Protein AF-A0A7V5UR27-F1 (afdb_monomer)

Mean predicted aligned error: 5.14 Å

Nearest PDB structures (foldseek):
  1yoc-assembly1_B  TM=8.225E-01  e=1.021E-05  Pseudomonas aeruginosa PAO1
  1wlu-assembly1_A  TM=8.862E-01  e=1.536E-01  Thermus thermophilus HB8
  2dsl-assembly1_A  TM=9.024E-01  e=1.870E-01  Thermus thermophilus HB8
  4ybv-assembly1_D  TM=9.157E-01  e=1.996E-01  Staphylococcus aureus subsp. aureus Mu50
  2fs2-assembly1_B  TM=7.542E-01  e=2.956E-01  Escherichia coli

Sequence (87 aa):
MGEKTPDLLATWRMCQRVPAGKWLFSRLLGRRVPYSGSISPLIVALRPGYARVELRDRRAVRNHLDSIHAIALANLGEIASGLALLC

Foldseek 3Di:
DDPCPPQLVVQLVVLVVDVVSQLVSLCVVCVVVVVLVQQSKGFPDADALFTDIDGDDDPSQADPVRHGDPVSVVSSVVVGRCRNHRD

Secondary structure (DSSP, 8-state):
-------HHHHHHHHTTSTTHHHHHHHHHHHHSHHHHHT--EEEEEETTEEEEE----GGGB-TTSSB-HHHHHHHHHHHHHHHHH-

Structure (mmCIF, N/CA/C/O backbone):
data_AF-A0A7V5UR27-F1
#
_entry.id   AF-A0A7V5UR27-F1
#
loop_
_atom_site.group_PDB
_atom_site.id
_atom_site.type_symbol
_atom_site.label_atom_id
_atom_site.label_alt_id
_atom_site.label_comp_id
_atom_site.label_asym_id
_atom_site.label_entity_id
_atom_site.label_seq_id
_atom_site.pdbx_PDB_ins_code
_atom_site.Cartn_x
_atom_site.Cartn_y
_atom_site.Cartn_z
_atom_site.occupancy
_atom_site.B_iso_or_equiv
_atom_site.auth_seq_id
_atom_site.auth_comp_id
_atom_site.auth_asym_id
_atom_site.auth_atom_id
_atom_site.pdbx_PDB_model_num
ATOM 1 N N . MET A 1 1 ? 4.479 -0.672 29.995 1.00 31.81 1 MET A N 1
ATOM 2 C CA . MET A 1 1 ? 5.363 0.106 29.102 1.00 31.81 1 MET A CA 1
ATOM 3 C C . MET A 1 1 ? 4.768 0.053 27.693 1.00 31.81 1 MET A C 1
ATOM 5 O O . MET A 1 1 ? 5.254 -0.688 26.857 1.00 31.81 1 MET A O 1
ATOM 9 N N . GLY A 1 2 ? 3.619 0.703 27.471 1.00 39.16 2 GLY A N 1
ATOM 10 C CA . GLY A 1 2 ? 2.912 0.638 26.186 1.00 39.16 2 GLY A CA 1
ATOM 11 C C . GLY A 1 2 ? 3.450 1.715 25.259 1.00 39.16 2 GLY A C 1
ATOM 12 O O . GLY A 1 2 ? 3.274 2.899 25.547 1.00 39.16 2 GLY A O 1
ATOM 13 N N . GLU A 1 3 ? 4.150 1.319 24.200 1.00 40.62 3 GLU A N 1
ATOM 14 C CA . GLU A 1 3 ? 4.569 2.244 23.153 1.00 40.62 3 GLU A CA 1
ATOM 15 C C . GLU A 1 3 ? 3.332 2.964 22.613 1.00 40.62 3 GLU A C 1
ATOM 17 O O . GLU A 1 3 ? 2.363 2.345 22.174 1.00 40.62 3 GLU A O 1
ATOM 22 N N . LYS A 1 4 ? 3.340 4.297 22.696 1.00 42.09 4 LYS A N 1
ATOM 23 C CA . LYS A 1 4 ? 2.321 5.157 22.097 1.00 42.09 4 LYS A CA 1
ATOM 24 C C . LYS A 1 4 ? 2.505 5.140 20.579 1.00 42.09 4 LYS A C 1
ATOM 26 O O . LYS A 1 4 ? 2.920 6.143 20.003 1.00 42.09 4 LYS A O 1
ATOM 31 N N . THR A 1 5 ? 2.232 4.020 19.921 1.00 52.28 5 THR A N 1
ATOM 32 C CA . THR A 1 5 ? 2.073 4.032 18.469 1.00 52.28 5 THR A CA 1
ATOM 33 C C . THR A 1 5 ? 0.801 4.829 18.200 1.00 52.28 5 THR A C 1
ATOM 35 O O . THR A 1 5 ? -0.259 4.445 18.698 1.00 52.28 5 THR A O 1
ATOM 38 N N . PRO A 1 6 ? 0.870 5.985 17.517 1.00 59.19 6 PRO A N 1
ATOM 39 C CA . PRO A 1 6 ? -0.329 6.747 17.211 1.00 59.19 6 PRO A CA 1
ATOM 40 C C . PRO A 1 6 ? -1.297 5.840 16.452 1.00 59.19 6 PRO A C 1
ATOM 42 O O . PRO A 1 6 ? -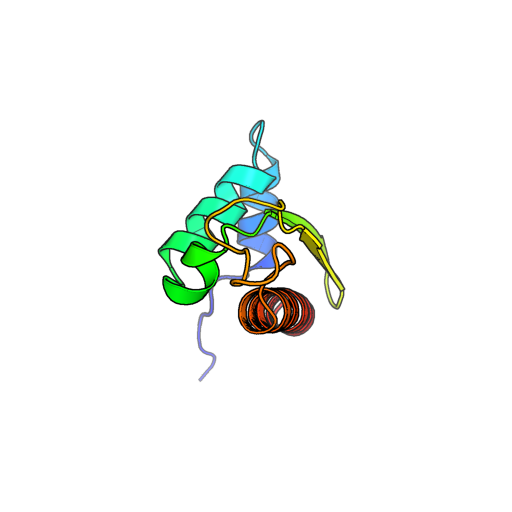0.907 5.234 15.455 1.00 59.19 6 PRO A O 1
ATOM 45 N N . ASP A 1 7 ? -2.529 5.737 16.952 1.00 82.00 7 ASP A N 1
ATOM 46 C CA . ASP A 1 7 ? -3.559 4.856 16.409 1.00 82.00 7 ASP A CA 1
ATOM 47 C C . ASP A 1 7 ? -3.714 5.108 14.893 1.00 82.00 7 ASP A C 1
ATOM 49 O O . ASP A 1 7 ? -4.129 6.187 14.439 1.00 82.00 7 ASP A O 1
ATOM 53 N N . LEU A 1 8 ? -3.300 4.117 14.096 1.00 85.44 8 LEU A N 1
ATOM 54 C CA . LEU A 1 8 ? -3.358 4.155 12.636 1.00 85.44 8 LEU A CA 1
ATOM 55 C C . LEU A 1 8 ? -4.803 4.334 12.169 1.00 85.44 8 LEU A C 1
ATOM 57 O O . LEU A 1 8 ? -5.058 5.086 11.222 1.00 85.44 8 LEU A O 1
ATOM 61 N N . LEU A 1 9 ? -5.751 3.723 12.882 1.00 86.38 9 LEU A N 1
ATOM 62 C CA . LEU A 1 9 ? -7.174 3.819 12.610 1.00 86.38 9 LEU A CA 1
ATOM 63 C C . LEU A 1 9 ? -7.700 5.225 12.921 1.00 86.38 9 LEU A C 1
ATOM 65 O O . LEU A 1 9 ? -8.472 5.775 12.131 1.00 86.38 9 LEU A O 1
ATOM 69 N N . ALA A 1 10 ? -7.255 5.853 14.014 1.00 88.75 10 ALA A N 1
ATOM 70 C CA . ALA A 1 10 ? -7.586 7.247 14.321 1.00 88.75 10 ALA A CA 1
ATOM 71 C C . ALA A 1 10 ? -7.043 8.212 13.257 1.00 88.75 10 ALA A C 1
ATOM 73 O O . ALA A 1 10 ? -7.773 9.084 12.779 1.00 88.75 10 ALA A O 1
ATOM 74 N N . THR A 1 11 ? -5.791 8.022 12.828 1.00 88.12 11 THR A N 1
ATOM 75 C CA . THR A 1 11 ? -5.165 8.843 11.779 1.00 88.12 11 THR A CA 1
ATOM 76 C C . THR A 1 11 ? -5.911 8.692 10.453 1.00 88.12 11 THR A C 1
ATOM 78 O O . THR A 1 11 ? -6.230 9.681 9.793 1.00 88.12 11 THR A O 1
ATOM 81 N N . TRP A 1 12 ? -6.263 7.460 10.088 1.00 89.69 12 TRP A N 1
ATOM 82 C CA . TRP A 1 12 ? -7.064 7.156 8.907 1.00 89.69 12 TRP A CA 1
ATOM 83 C C . TRP A 1 12 ? -8.453 7.802 8.958 1.00 89.69 12 TRP A C 1
ATOM 85 O O . TRP A 1 12 ? -8.863 8.456 7.997 1.00 89.69 12 TRP A O 1
ATOM 95 N N . ARG A 1 13 ? -9.164 7.686 10.088 1.00 89.38 13 ARG A N 1
ATOM 96 C CA . ARG A 1 13 ? -10.474 8.326 10.306 1.00 89.38 13 ARG A CA 1
ATOM 97 C C . ARG A 1 13 ? -10.390 9.845 10.195 1.00 89.38 13 ARG A C 1
ATOM 99 O O . ARG A 1 13 ? -11.264 10.454 9.586 1.00 89.38 13 ARG A O 1
ATOM 106 N N . MET A 1 14 ? -9.335 10.452 10.735 1.00 89.44 14 MET A N 1
ATOM 107 C CA . MET A 1 14 ? -9.092 11.888 10.614 1.00 89.44 14 MET A CA 1
ATOM 108 C C . MET A 1 14 ? -8.865 12.293 9.154 1.00 89.44 14 MET A C 1
ATOM 110 O O . MET A 1 14 ? -9.493 13.239 8.683 1.00 89.44 14 MET A O 1
ATOM 114 N N . CYS A 1 15 ? -8.035 11.551 8.413 1.00 88.06 15 CYS A N 1
ATOM 115 C CA . CYS A 1 15 ? -7.806 11.810 6.994 1.00 88.06 15 CYS A CA 1
ATOM 116 C C . CYS A 1 15 ? -9.089 11.671 6.163 1.00 88.06 15 CYS A C 1
ATOM 118 O O . CYS A 1 15 ? -9.286 12.457 5.246 1.00 88.06 15 CYS A O 1
ATOM 120 N N . GLN A 1 16 ? -10.000 10.746 6.480 1.00 87.81 16 GLN A N 1
ATOM 121 C CA . GLN A 1 16 ? -11.260 10.601 5.734 1.00 87.81 16 GLN A CA 1
ATOM 122 C C . GLN A 1 16 ? -12.209 11.806 5.828 1.00 87.81 16 GLN A C 1
ATOM 124 O O . GLN A 1 16 ? -13.128 11.908 5.020 1.00 87.81 16 GLN A O 1
ATOM 129 N N . ARG A 1 17 ? -11.992 12.735 6.769 1.00 88.50 17 ARG A N 1
ATOM 130 C CA . ARG A 1 17 ? -12.817 13.946 6.917 1.00 88.50 17 ARG A CA 1
ATOM 131 C C . ARG A 1 17 ? -12.542 15.001 5.844 1.00 88.50 17 ARG A C 1
ATOM 133 O O . ARG A 1 17 ? -13.307 15.955 5.747 1.00 88.50 17 ARG A O 1
ATOM 140 N N . VAL A 1 18 ? -11.471 14.852 5.060 1.00 89.38 18 VAL A N 1
ATOM 141 C CA . VAL A 1 18 ? -11.134 15.762 3.958 1.00 89.38 18 VAL A CA 1
ATOM 142 C C . VAL A 1 18 ? -11.379 15.105 2.595 1.00 89.38 18 VAL A C 1
ATOM 144 O O . VAL A 1 18 ? -11.164 13.894 2.443 1.00 89.38 18 VAL A O 1
ATOM 147 N N . PRO A 1 19 ? -11.785 15.878 1.569 1.00 80.81 19 PRO A N 1
ATOM 148 C CA . PRO A 1 19 ? -11.803 15.377 0.200 1.00 80.81 19 PRO A CA 1
ATOM 149 C C . PRO A 1 19 ? -10.392 14.893 -0.177 1.00 80.81 19 PRO A C 1
ATOM 151 O O . PRO A 1 19 ? -9.398 15.545 0.132 1.00 80.81 19 PRO A O 1
ATOM 154 N N . ALA A 1 20 ? -10.300 13.712 -0.795 1.00 87.44 20 ALA A N 1
ATOM 155 C CA . ALA A 1 20 ? -9.043 12.998 -1.076 1.00 87.44 20 ALA A CA 1
ATOM 156 C C . ALA A 1 20 ? -8.250 12.493 0.155 1.00 87.44 20 ALA A C 1
ATOM 158 O O . ALA A 1 20 ? -7.066 12.165 0.047 1.00 87.44 20 ALA A O 1
ATOM 159 N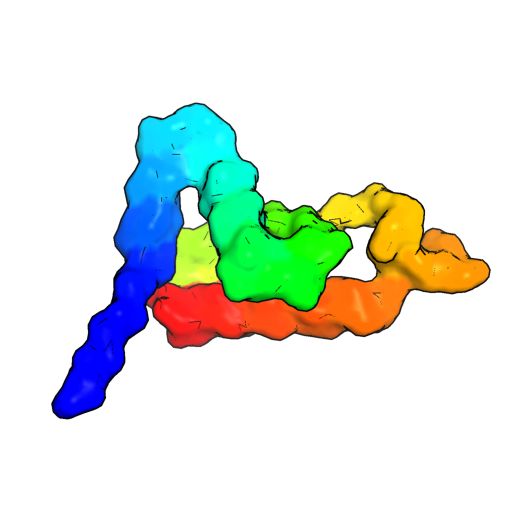 N . GLY A 1 21 ? -8.906 12.312 1.304 1.00 87.25 21 GLY A N 1
ATOM 160 C CA . GLY A 1 21 ? -8.309 11.770 2.529 1.00 87.25 21 GLY A CA 1
ATOM 161 C C . GLY A 1 21 ? -7.487 10.488 2.372 1.00 87.25 21 GLY A C 1
ATOM 162 O O . GLY A 1 21 ? -6.411 10.354 2.952 1.00 87.25 21 GLY A O 1
ATOM 163 N N . LYS A 1 22 ? -7.956 9.565 1.526 1.00 89.44 22 LYS A N 1
ATOM 164 C CA . LYS A 1 22 ? -7.261 8.306 1.208 1.00 89.44 22 LYS A CA 1
ATOM 165 C C . LYS A 1 22 ? -5.895 8.546 0.563 1.00 89.44 22 LYS A C 1
ATOM 167 O O . LYS A 1 22 ? -4.901 7.923 0.937 1.00 89.44 22 LYS A O 1
ATOM 172 N N . TRP A 1 23 ? -5.838 9.485 -0.382 1.00 89.50 23 TRP A N 1
ATOM 173 C CA . TRP A 1 23 ? -4.602 9.876 -1.053 1.00 89.50 23 TRP A CA 1
ATOM 174 C C . TRP A 1 23 ? -3.646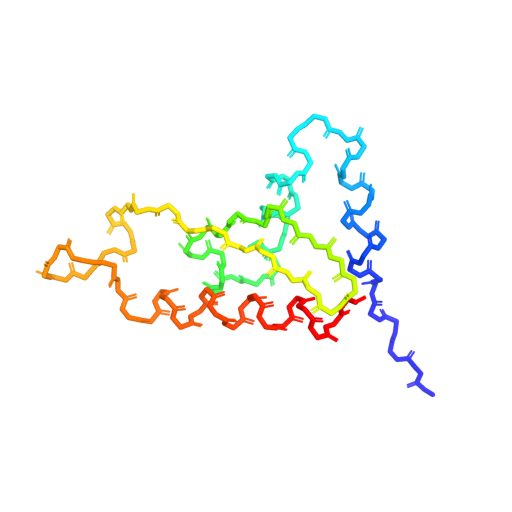 10.568 -0.080 1.00 89.50 23 TRP A C 1
ATOM 176 O O . TRP A 1 23 ? -2.461 10.240 -0.049 1.00 89.50 23 TRP A O 1
ATOM 186 N N . LEU A 1 24 ? -4.167 11.463 0.768 1.00 88.81 24 LEU A N 1
ATOM 187 C CA . LEU A 1 24 ? -3.367 12.152 1.780 1.00 88.81 24 LEU A CA 1
ATOM 188 C C . LEU A 1 24 ? -2.736 11.160 2.765 1.00 88.81 24 LEU A C 1
ATOM 190 O O . LEU A 1 24 ? -1.528 11.214 2.993 1.00 88.81 24 LEU A O 1
ATOM 194 N N . PHE A 1 25 ? -3.527 10.222 3.291 1.00 89.94 25 PHE A N 1
ATOM 195 C CA . PHE A 1 25 ? -3.030 9.172 4.179 1.00 89.94 25 PHE A CA 1
ATOM 196 C C . PHE A 1 25 ? -1.936 8.340 3.502 1.00 89.94 25 PHE A C 1
ATOM 198 O O . PHE A 1 25 ? -0.858 8.147 4.060 1.00 89.94 25 PHE A O 1
ATOM 205 N N . SER A 1 26 ? -2.176 7.926 2.258 1.00 89.50 26 SER A N 1
ATOM 206 C CA . SER A 1 26 ? -1.215 7.151 1.470 1.00 89.50 26 SER A CA 1
ATOM 207 C C . SER A 1 26 ? 0.098 7.903 1.235 1.00 89.50 26 SER A C 1
ATOM 209 O O . SER A 1 26 ? 1.185 7.334 1.347 1.00 89.50 26 SER A O 1
ATOM 211 N N . ARG A 1 27 ? 0.023 9.215 0.985 1.00 87.81 27 ARG A N 1
ATOM 212 C CA . ARG A 1 27 ? 1.194 10.084 0.821 1.00 87.81 27 ARG A CA 1
ATOM 213 C C . ARG A 1 27 ? 1.969 10.259 2.128 1.00 87.81 27 ARG A C 1
ATOM 215 O O . ARG A 1 27 ? 3.197 10.296 2.088 1.00 87.81 27 ARG A O 1
ATOM 222 N N . LEU A 1 28 ? 1.274 10.385 3.260 1.00 88.19 28 LEU A N 1
ATOM 223 C CA . LEU A 1 28 ? 1.887 10.485 4.588 1.00 88.19 28 LEU A CA 1
ATOM 224 C C . LEU A 1 28 ? 2.601 9.185 4.965 1.00 88.19 28 LEU A C 1
ATOM 226 O O . LEU A 1 28 ? 3.756 9.233 5.387 1.00 88.19 28 LEU A O 1
ATOM 230 N N . LEU A 1 29 ? 1.954 8.037 4.748 1.00 86.88 29 LEU A N 1
ATOM 231 C CA . LEU A 1 29 ? 2.554 6.729 4.999 1.00 86.88 29 LEU A CA 1
ATOM 232 C C . LEU A 1 29 ? 3.804 6.527 4.135 1.00 86.88 29 LEU A C 1
ATOM 234 O O . LEU A 1 29 ? 4.869 6.225 4.664 1.00 86.88 29 LEU A O 1
ATOM 238 N N . GLY A 1 30 ? 3.713 6.803 2.830 1.00 86.19 30 GLY A N 1
ATOM 239 C CA . GLY A 1 30 ? 4.856 6.694 1.920 1.00 86.19 30 GLY A CA 1
ATOM 240 C C . GLY A 1 30 ? 6.000 7.671 2.218 1.00 86.19 30 GLY A C 1
ATOM 241 O O . GLY A 1 30 ? 7.136 7.412 1.838 1.00 86.19 30 GLY A O 1
ATOM 242 N N . ARG A 1 31 ? 5.736 8.791 2.905 1.00 85.50 31 ARG A N 1
ATOM 243 C CA . ARG A 1 31 ? 6.788 9.696 3.400 1.00 85.50 31 ARG A CA 1
ATOM 244 C C . ARG A 1 31 ? 7.457 9.182 4.672 1.00 85.50 31 ARG A C 1
ATOM 246 O O . ARG A 1 31 ? 8.652 9.396 4.831 1.00 85.50 31 ARG A O 1
ATOM 253 N N . ARG A 1 32 ? 6.709 8.528 5.567 1.00 85.00 32 ARG A N 1
ATOM 254 C CA . ARG A 1 32 ? 7.270 7.918 6.785 1.00 85.00 32 ARG A CA 1
ATOM 255 C C . ARG A 1 32 ? 8.025 6.625 6.513 1.00 85.00 32 ARG A C 1
ATOM 257 O O . ARG A 1 32 ? 8.964 6.331 7.240 1.00 85.00 32 ARG A O 1
ATOM 264 N N . VAL A 1 33 ? 7.619 5.872 5.493 1.00 86.06 33 VAL A N 1
ATOM 265 C CA . VAL A 1 33 ? 8.235 4.600 5.103 1.00 86.06 33 VAL A CA 1
ATOM 266 C C . VAL A 1 33 ? 8.774 4.747 3.675 1.00 86.06 33 VAL A C 1
ATOM 268 O O . VAL A 1 33 ? 8.059 4.437 2.720 1.00 86.06 33 VAL A O 1
ATOM 271 N N . PRO A 1 34 ? 10.011 5.259 3.494 1.00 81.81 34 PRO A N 1
ATOM 272 C CA . PRO A 1 34 ? 10.529 5.658 2.182 1.00 81.81 34 PRO A CA 1
ATOM 273 C C . PRO A 1 34 ? 10.513 4.533 1.143 1.00 81.81 34 PRO A C 1
ATOM 275 O O . PRO A 1 34 ? 10.179 4.768 -0.019 1.00 81.81 34 PRO A O 1
ATOM 278 N N . TYR A 1 35 ? 10.813 3.299 1.564 1.00 81.88 35 TYR A N 1
ATOM 279 C CA . TYR A 1 35 ? 10.815 2.140 0.674 1.00 81.88 35 TYR A CA 1
ATOM 280 C C . TYR A 1 35 ? 9.409 1.809 0.158 1.00 81.88 35 TYR A C 1
ATOM 282 O O . TYR A 1 35 ? 9.195 1.717 -1.050 1.00 81.88 35 TYR A O 1
ATOM 290 N N . SER A 1 36 ? 8.414 1.738 1.040 1.00 84.00 36 SER A N 1
ATOM 291 C CA . SER A 1 36 ? 6.998 1.607 0.670 1.00 84.00 36 SER A CA 1
ATOM 292 C C . SER A 1 36 ? 6.482 2.815 -0.120 1.00 84.00 36 SER A C 1
ATOM 294 O O . SER A 1 36 ? 5.624 2.677 -0.986 1.00 84.00 36 SER A O 1
ATOM 296 N N . GLY A 1 37 ? 7.039 4.008 0.094 1.00 84.88 37 GLY A N 1
ATOM 297 C CA . GLY A 1 37 ? 6.733 5.199 -0.699 1.00 84.88 37 GLY A CA 1
ATOM 298 C C . GLY A 1 37 ? 7.128 5.093 -2.175 1.00 84.88 37 GLY A C 1
ATOM 299 O O . GLY A 1 37 ? 6.450 5.686 -3.025 1.00 84.88 37 GLY A O 1
ATOM 300 N N . SER A 1 38 ? 8.166 4.311 -2.498 1.00 86.94 38 SER A N 1
ATOM 301 C CA . SER A 1 38 ? 8.681 4.148 -3.868 1.00 86.94 38 SER A CA 1
ATOM 302 C C . SER A 1 38 ? 7.641 3.563 -4.832 1.00 86.94 38 SER A C 1
ATOM 304 O O . SER A 1 38 ? 7.519 4.009 -5.976 1.00 86.94 38 SER A O 1
ATOM 306 N N . ILE A 1 39 ? 6.799 2.645 -4.349 1.00 91.12 39 ILE A N 1
ATOM 307 C CA . ILE A 1 39 ? 5.725 2.049 -5.151 1.00 91.12 39 ILE A CA 1
ATOM 308 C C . ILE A 1 39 ? 4.464 2.932 -5.187 1.00 91.12 39 ILE A C 1
ATOM 310 O O . ILE A 1 39 ? 3.585 2.706 -6.008 1.00 91.12 39 ILE A O 1
ATOM 314 N N . SER A 1 40 ? 4.413 3.996 -4.372 1.00 90.38 40 SER A N 1
ATOM 315 C CA . SER A 1 40 ? 3.263 4.904 -4.191 1.00 90.38 40 SER A CA 1
ATOM 316 C C . SER A 1 40 ? 1.926 4.158 -4.068 1.00 90.38 40 SER A C 1
ATOM 318 O O . SER A 1 40 ? 1.051 4.317 -4.925 1.00 90.38 40 SER A O 1
ATOM 320 N N . PRO A 1 41 ? 1.774 3.345 -3.011 1.00 92.38 41 PRO A N 1
ATOM 321 C CA . PRO A 1 41 ? 0.564 2.578 -2.759 1.00 92.38 41 PRO A CA 1
ATOM 322 C C . PRO A 1 41 ? -0.607 3.525 -2.487 1.00 92.38 41 PRO A C 1
ATOM 324 O O . PRO A 1 41 ? -0.417 4.612 -1.940 1.00 92.38 41 PRO A O 1
ATOM 327 N N . LEU A 1 42 ? -1.822 3.102 -2.821 1.00 94.69 42 LEU A N 1
ATOM 328 C CA . LEU A 1 42 ? -3.055 3.787 -2.456 1.00 94.69 42 LEU A CA 1
ATOM 329 C C . LEU A 1 42 ? -3.843 2.922 -1.472 1.00 94.69 42 LEU A C 1
ATOM 331 O O . LEU A 1 42 ? -4.377 1.880 -1.837 1.00 94.69 42 LEU A O 1
ATOM 335 N N . ILE A 1 43 ? -3.956 3.366 -0.223 1.00 94.44 43 ILE A N 1
ATOM 336 C CA . ILE A 1 43 ? -4.798 2.713 0.777 1.00 94.44 43 ILE A CA 1
ATOM 337 C C . ILE A 1 43 ? -6.244 3.118 0.494 1.00 94.44 43 ILE A C 1
ATOM 339 O O . ILE A 1 43 ? -6.621 4.281 0.644 1.00 94.44 43 ILE A O 1
ATOM 343 N N . VAL A 1 44 ? -7.061 2.159 0.060 1.00 94.38 44 VAL A N 1
ATOM 344 C CA . VAL A 1 44 ? -8.460 2.391 -0.340 1.00 94.38 44 VAL A CA 1
ATOM 345 C C . VAL A 1 44 ? -9.452 2.057 0.767 1.00 94.38 44 VAL A C 1
ATOM 347 O O . VAL A 1 44 ? -10.520 2.682 0.828 1.00 94.38 44 VAL A O 1
ATOM 350 N N . ALA A 1 45 ? -9.102 1.113 1.641 1.00 92.56 45 ALA A N 1
ATOM 351 C CA . ALA A 1 45 ? -9.880 0.747 2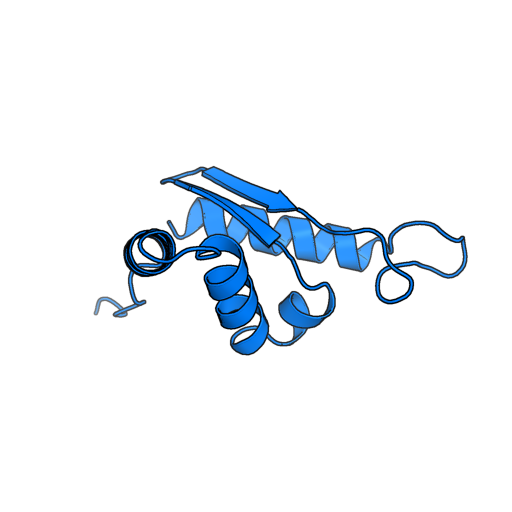.816 1.00 92.56 45 ALA A CA 1
ATOM 352 C C . ALA A 1 45 ? -8.964 0.298 3.957 1.00 92.56 45 ALA A C 1
ATOM 354 O O . ALA A 1 45 ? -7.979 -0.401 3.730 1.00 92.56 45 ALA A O 1
ATOM 355 N N . LEU A 1 46 ? -9.336 0.679 5.176 1.00 92.94 46 LEU A N 1
ATOM 356 C CA . LEU A 1 46 ? -8.671 0.273 6.407 1.00 92.94 46 LEU A CA 1
ATOM 357 C C . LEU A 1 46 ? -9.723 0.134 7.507 1.00 92.94 46 LEU A C 1
ATOM 359 O O . LEU A 1 46 ? -10.525 1.054 7.717 1.00 92.94 46 LEU A O 1
ATOM 363 N N . ARG A 1 47 ? -9.759 -1.037 8.137 1.00 90.00 47 ARG A N 1
ATOM 364 C CA . ARG A 1 47 ? -10.642 -1.437 9.240 1.00 90.00 47 ARG A CA 1
ATOM 365 C C . ARG A 1 47 ? -9.869 -2.434 10.121 1.00 90.00 47 ARG A C 1
ATOM 367 O O . ARG A 1 47 ? -8.923 -3.031 9.613 1.00 90.00 47 ARG A O 1
ATOM 374 N N . PRO A 1 48 ? -10.271 -2.654 11.381 1.00 90.19 48 PRO A N 1
ATOM 375 C CA . PRO A 1 48 ? -9.621 -3.658 12.218 1.00 90.19 48 PRO A CA 1
ATOM 376 C C . PRO A 1 48 ? -9.581 -5.027 11.529 1.00 90.19 48 PRO A C 1
ATOM 378 O O . PRO A 1 48 ? -10.617 -5.500 11.051 1.00 90.19 48 PRO A O 1
ATOM 381 N N . GLY A 1 49 ? -8.390 -5.617 11.408 1.00 91.62 49 GLY A N 1
ATOM 382 C CA . GLY A 1 49 ? -8.180 -6.901 10.726 1.00 91.62 49 GLY A CA 1
ATOM 383 C C . GLY A 1 49 ? -8.312 -6.885 9.194 1.00 91.62 49 GLY A C 1
ATOM 384 O O . GLY A 1 49 ? -8.256 -7.944 8.571 1.00 91.62 49 GLY A O 1
ATOM 385 N N . TYR A 1 50 ? -8.506 -5.723 8.555 1.00 93.50 50 TYR A N 1
ATOM 386 C CA . TYR A 1 50 ? -8.671 -5.627 7.101 1.00 93.50 50 TYR A CA 1
ATOM 387 C C . TYR A 1 50 ? -8.058 -4.356 6.507 1.00 93.50 50 TYR A C 1
ATOM 389 O O . TYR A 1 50 ? -8.461 -3.231 6.812 1.00 93.50 50 TYR A O 1
ATOM 397 N N . ALA A 1 51 ? -7.179 -4.540 5.525 1.00 95.44 51 ALA A N 1
ATOM 398 C CA . ALA A 1 51 ? -6.665 -3.464 4.694 1.00 95.44 51 ALA A CA 1
ATOM 399 C C . ALA A 1 51 ? -6.801 -3.816 3.210 1.00 95.44 51 ALA A C 1
ATOM 401 O O . ALA A 1 51 ? -6.545 -4.943 2.790 1.00 95.44 51 ALA A O 1
ATOM 402 N N . ARG A 1 52 ? -7.170 -2.821 2.402 1.00 95.81 52 ARG A N 1
ATOM 403 C CA . ARG A 1 52 ? -7.115 -2.893 0.940 1.00 95.81 52 ARG A CA 1
ATOM 404 C C . ARG A 1 52 ? -6.161 -1.820 0.445 1.00 95.81 52 ARG A C 1
ATOM 406 O O . ARG A 1 52 ? -6.357 -0.632 0.723 1.00 95.81 52 ARG A O 1
ATOM 413 N N . VAL A 1 53 ? -5.162 -2.252 -0.312 1.00 95.69 53 VAL A N 1
ATOM 414 C CA . VAL A 1 53 ? -4.127 -1.394 -0.884 1.00 95.69 53 VAL A CA 1
ATOM 415 C C . VAL A 1 53 ? -4.069 -1.649 -2.382 1.00 95.69 53 VAL A C 1
ATOM 417 O O . VAL A 1 53 ? -4.081 -2.792 -2.826 1.00 95.69 53 VAL A O 1
ATOM 420 N N . GLU A 1 54 ? -4.041 -0.577 -3.158 1.00 95.44 54 GL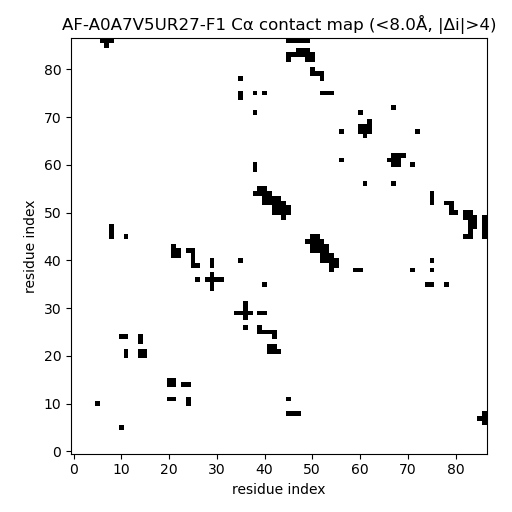U A N 1
ATOM 421 C CA . GLU A 1 54 ? -3.964 -0.613 -4.612 1.00 95.44 54 GLU A CA 1
ATOM 422 C C . GLU A 1 54 ? -2.608 -0.093 -5.081 1.00 95.44 54 GLU A C 1
ATOM 424 O O . GLU A 1 54 ? -2.053 0.856 -4.522 1.00 95.44 54 GLU A O 1
ATOM 429 N N . LEU A 1 55 ? -2.085 -0.713 -6.135 1.00 94.75 55 LEU A N 1
ATOM 430 C CA . LEU A 1 55 ? -0.869 -0.296 -6.816 1.00 94.75 55 LEU A CA 1
ATOM 431 C C . LEU A 1 55 ? -1.218 0.060 -8.255 1.00 94.75 55 LEU A C 1
ATOM 433 O O . LEU A 1 55 ? -1.809 -0.744 -8.973 1.00 94.75 55 LEU A O 1
ATOM 437 N N . ARG A 1 56 ? -0.835 1.261 -8.688 1.00 93.31 56 ARG A N 1
ATOM 438 C CA . ARG A 1 56 ? -0.989 1.658 -10.087 1.00 93.31 56 ARG A CA 1
ATOM 439 C C . ARG A 1 56 ? 0.179 1.118 -10.899 1.00 93.31 56 ARG A C 1
ATOM 441 O O . ARG A 1 56 ? 1.332 1.396 -10.575 1.00 93.31 56 ARG A O 1
ATOM 448 N N . ASP A 1 57 ? -0.132 0.427 -11.987 1.00 93.62 57 ASP A N 1
ATOM 449 C CA . ASP A 1 57 ? 0.871 0.011 -12.957 1.00 93.62 57 ASP A CA 1
ATOM 450 C C . ASP A 1 57 ? 1.484 1.240 -13.657 1.00 93.62 57 ASP A C 1
ATOM 452 O O . ASP A 1 57 ? 0.782 2.074 -14.238 1.00 93.62 57 ASP A O 1
ATOM 456 N N . ARG A 1 58 ? 2.804 1.397 -13.521 1.00 92.94 58 ARG A N 1
ATOM 457 C CA . ARG A 1 58 ? 3.589 2.516 -14.055 1.00 92.94 58 ARG A CA 1
ATOM 458 C C . ARG A 1 58 ? 5.041 2.100 -14.253 1.00 92.94 58 ARG A C 1
ATOM 460 O O . ARG A 1 58 ? 5.547 1.236 -13.545 1.00 92.94 58 ARG A O 1
ATOM 467 N N . ARG A 1 59 ? 5.752 2.815 -15.129 1.00 90.81 59 ARG A N 1
ATOM 468 C CA . ARG A 1 59 ? 7.163 2.555 -15.479 1.00 90.81 59 ARG A CA 1
ATOM 469 C C . ARG A 1 59 ? 8.072 2.324 -14.261 1.00 90.81 59 ARG A C 1
ATOM 471 O O . ARG A 1 59 ? 8.891 1.420 -14.286 1.00 90.81 59 ARG A O 1
ATOM 478 N N . ALA A 1 60 ? 7.887 3.099 -13.190 1.00 90.44 60 ALA A N 1
ATOM 479 C CA . ALA A 1 60 ? 8.704 3.021 -11.975 1.00 90.44 60 ALA A CA 1
ATOM 480 C C . ALA A 1 60 ? 8.565 1.708 -11.177 1.00 90.44 60 ALA A C 1
ATOM 482 O O . ALA A 1 60 ? 9.421 1.426 -10.348 1.00 90.44 60 ALA A O 1
ATOM 483 N N . VAL A 1 61 ? 7.493 0.933 -11.385 1.00 93.50 61 VAL A N 1
ATOM 484 C CA . VAL A 1 61 ? 7.248 -0.342 -10.679 1.00 93.50 61 VAL A CA 1
ATOM 485 C C . VAL A 1 61 ? 7.255 -1.546 -11.619 1.00 93.50 61 VAL A C 1
ATOM 487 O O . VAL A 1 61 ? 6.926 -2.652 -11.192 1.00 93.50 61 VAL A O 1
ATOM 490 N N . ARG A 1 62 ? 7.613 -1.347 -12.893 1.00 94.69 62 ARG A N 1
ATOM 491 C CA . ARG A 1 62 ? 7.741 -2.425 -13.876 1.00 94.69 62 ARG A CA 1
ATOM 492 C C . ARG A 1 62 ? 9.140 -3.033 -13.853 1.00 94.69 62 ARG A C 1
ATOM 494 O O . ARG A 1 62 ? 10.118 -2.370 -13.519 1.00 94.69 62 ARG A O 1
ATOM 501 N N . ASN A 1 63 ? 9.225 -4.309 -14.204 1.00 92.56 63 ASN A N 1
ATOM 502 C CA . ASN A 1 63 ? 10.479 -5.006 -14.452 1.00 92.56 63 ASN A CA 1
ATOM 503 C C . ASN A 1 63 ? 10.903 -4.863 -15.928 1.00 92.56 63 ASN A C 1
ATOM 505 O O . ASN A 1 63 ? 10.234 -4.227 -16.740 1.00 92.56 63 ASN A O 1
ATOM 509 N N . HIS A 1 64 ? 12.026 -5.488 -16.276 1.00 93.19 64 HIS A N 1
ATOM 510 C CA . HIS A 1 64 ? 12.568 -5.512 -17.636 1.00 93.19 64 HIS A CA 1
ATOM 511 C C . HIS A 1 64 ? 11.736 -6.348 -18.632 1.00 93.19 64 HIS A C 1
ATOM 513 O O . HIS A 1 64 ? 12.018 -6.312 -19.823 1.00 93.19 64 HIS A O 1
ATOM 519 N N . LEU A 1 65 ? 10.721 -7.080 -18.159 1.00 94.12 65 LEU A N 1
ATOM 520 C CA . LEU A 1 65 ? 9.799 -7.904 -18.953 1.00 94.12 65 LEU A CA 1
ATOM 521 C C . LEU A 1 65 ? 8.445 -7.210 -19.180 1.00 94.12 65 LEU A C 1
ATOM 523 O O . LEU A 1 65 ? 7.481 -7.852 -19.582 1.00 94.12 65 LEU A O 1
ATOM 527 N N . ASP A 1 66 ? 8.358 -5.913 -18.881 1.00 91.06 66 ASP A N 1
ATOM 528 C CA . ASP A 1 66 ? 7.144 -5.101 -18.993 1.00 91.06 66 ASP A CA 1
ATOM 529 C C . ASP A 1 66 ? 5.962 -5.556 -18.111 1.00 91.06 66 ASP A C 1
ATOM 531 O O . ASP A 1 66 ? 4.809 -5.206 -18.357 1.00 91.06 66 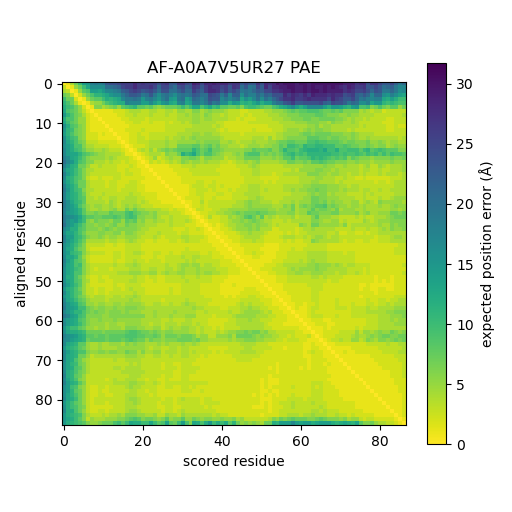ASP A O 1
ATOM 535 N N . SER A 1 67 ? 6.245 -6.281 -17.026 1.00 93.88 67 SER A N 1
ATOM 536 C CA . SER A 1 67 ? 5.268 -6.637 -15.992 1.00 93.88 67 SER A CA 1
ATOM 537 C C . SER A 1 67 ? 5.568 -5.918 -14.677 1.00 93.88 67 SER A C 1
ATOM 539 O O . SER A 1 67 ? 6.641 -5.342 -14.497 1.00 93.88 67 SER A O 1
ATOM 541 N N . ILE A 1 68 ? 4.648 -5.967 -13.709 1.00 95.25 68 ILE A N 1
ATOM 542 C CA . ILE A 1 68 ? 4.915 -5.424 -12.368 1.00 95.25 68 ILE A CA 1
ATOM 543 C C . ILE A 1 68 ? 6.076 -6.199 -11.730 1.00 95.25 68 ILE A C 1
ATOM 545 O O . I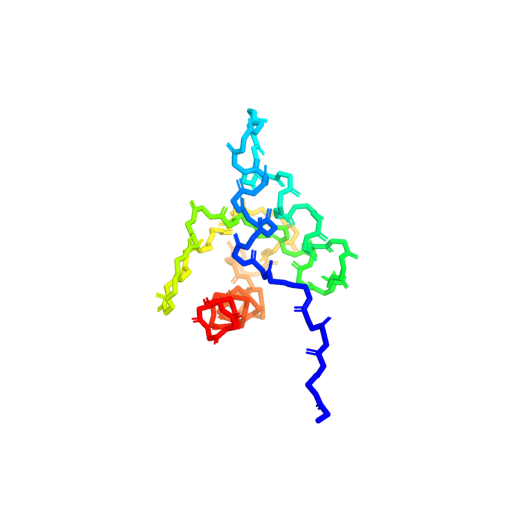LE A 1 68 ? 6.148 -7.428 -11.799 1.00 95.25 68 ILE A O 1
ATOM 549 N N . HIS A 1 69 ? 7.007 -5.469 -11.121 1.00 95.50 69 HIS A N 1
ATOM 550 C CA . HIS A 1 69 ? 8.169 -6.031 -10.457 1.00 95.50 69 HIS A CA 1
ATOM 551 C C . HIS A 1 69 ? 7.748 -6.847 -9.227 1.00 95.50 69 HIS A C 1
ATOM 553 O O . HIS A 1 69 ? 6.982 -6.372 -8.389 1.00 95.50 69 HIS A O 1
ATOM 559 N N . ALA A 1 70 ? 8.278 -8.065 -9.086 1.00 95.81 70 ALA A N 1
ATOM 560 C CA . ALA A 1 70 ? 7.890 -8.974 -8.006 1.00 95.81 70 ALA A CA 1
ATOM 561 C C . ALA A 1 70 ? 8.116 -8.363 -6.611 1.00 95.81 70 ALA A C 1
ATOM 563 O O . ALA A 1 70 ? 7.266 -8.490 -5.736 1.00 95.81 70 ALA A O 1
ATOM 564 N N . ILE A 1 71 ? 9.206 -7.612 -6.428 1.00 94.50 71 ILE A N 1
ATOM 565 C CA . ILE A 1 71 ? 9.491 -6.918 -5.166 1.00 94.50 71 ILE A CA 1
ATOM 566 C C . ILE A 1 71 ? 8.489 -5.786 -4.892 1.00 94.50 71 ILE A C 1
ATOM 568 O O . ILE A 1 71 ? 8.139 -5.541 -3.741 1.00 94.50 71 ILE A O 1
ATOM 572 N N . ALA A 1 72 ? 7.958 -5.130 -5.930 1.00 94.31 72 ALA A N 1
ATOM 573 C CA . ALA A 1 72 ? 6.907 -4.130 -5.748 1.00 94.31 72 ALA A CA 1
ATOM 574 C C . ALA A 1 72 ? 5.598 -4.772 -5.258 1.00 94.31 72 ALA A C 1
ATOM 576 O O . ALA A 1 72 ? 4.927 -4.202 -4.401 1.00 94.31 72 ALA A O 1
ATOM 577 N N . LEU A 1 73 ? 5.266 -5.971 -5.753 1.00 95.00 73 LEU A N 1
ATOM 578 C CA . LEU A 1 73 ? 4.121 -6.753 -5.273 1.00 95.00 73 LEU A CA 1
ATOM 579 C C . LEU A 1 73 ? 4.339 -7.278 -3.850 1.00 95.00 73 LEU A C 1
ATOM 581 O O . LEU A 1 73 ? 3.423 -7.208 -3.036 1.00 95.00 73 LEU A O 1
ATOM 585 N N . ALA A 1 74 ? 5.546 -7.751 -3.528 1.00 95.81 74 ALA A N 1
ATOM 586 C CA . ALA A 1 74 ? 5.890 -8.183 -2.175 1.00 95.81 74 ALA A CA 1
ATOM 587 C C . ALA A 1 74 ? 5.743 -7.031 -1.165 1.00 95.81 74 ALA A C 1
ATOM 589 O O . ALA A 1 74 ? 5.063 -7.187 -0.155 1.00 95.81 74 ALA A O 1
ATOM 590 N N . ASN A 1 75 ? 6.279 -5.850 -1.489 1.00 94.75 75 ASN A N 1
ATOM 591 C CA . ASN A 1 75 ? 6.142 -4.637 -0.678 1.00 94.75 75 ASN A CA 1
ATOM 592 C C . ASN A 1 75 ? 4.669 -4.199 -0.553 1.00 94.75 75 ASN A C 1
ATOM 594 O O . ASN A 1 75 ? 4.216 -3.832 0.526 1.00 94.75 75 ASN A O 1
ATOM 598 N N . LEU A 1 76 ? 3.873 -4.301 -1.627 1.00 94.94 76 LEU A N 1
ATOM 599 C CA . LEU A 1 76 ? 2.426 -4.060 -1.556 1.00 94.94 76 LEU A CA 1
ATOM 600 C C . LEU A 1 76 ? 1.739 -5.003 -0.553 1.00 94.94 76 LEU A C 1
ATOM 602 O O . LEU A 1 76 ? 0.902 -4.557 0.233 1.00 94.94 76 LEU A O 1
ATOM 606 N N . GLY A 1 77 ? 2.107 -6.287 -0.578 1.00 95.38 77 GLY A N 1
ATOM 607 C CA . GLY A 1 77 ? 1.614 -7.302 0.351 1.00 95.38 77 GLY A CA 1
ATOM 608 C C . GLY A 1 77 ? 2.019 -7.025 1.797 1.00 95.38 77 GLY A C 1
ATOM 609 O O . GLY A 1 77 ? 1.170 -7.101 2.679 1.00 95.38 77 GLY A O 1
ATOM 610 N N . GLU A 1 78 ? 3.272 -6.637 2.031 1.00 94.50 78 GLU A N 1
ATOM 611 C CA . GLU A 1 78 ? 3.791 -6.239 3.346 1.00 94.50 78 GLU A CA 1
ATOM 612 C C . GLU A 1 78 ? 3.028 -5.040 3.926 1.00 94.50 78 GLU A C 1
ATOM 614 O O . GLU A 1 78 ? 2.632 -5.049 5.091 1.00 94.50 78 GLU A O 1
ATOM 619 N N . ILE A 1 79 ? 2.745 -4.023 3.107 1.00 93.69 79 ILE A N 1
ATOM 620 C CA . ILE A 1 79 ? 1.954 -2.865 3.539 1.00 93.69 79 ILE A CA 1
ATOM 621 C C . ILE A 1 79 ? 0.528 -3.296 3.885 1.00 93.69 79 ILE A C 1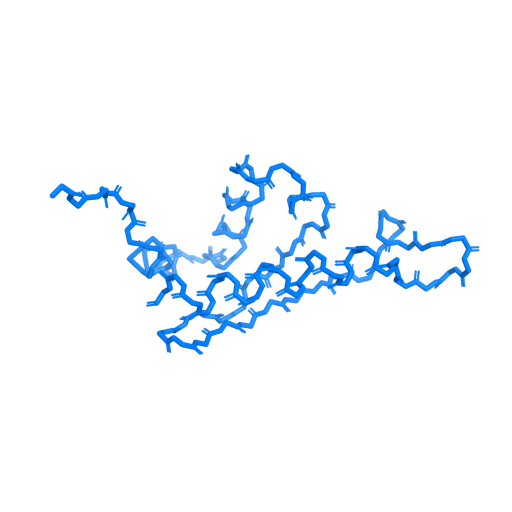
ATOM 623 O O . ILE A 1 79 ? -0.008 -2.881 4.910 1.00 93.69 79 ILE A O 1
ATOM 627 N N . ALA A 1 80 ? -0.106 -4.111 3.038 1.00 95.00 80 ALA A N 1
ATOM 628 C CA . ALA A 1 80 ? -1.470 -4.568 3.273 1.00 95.00 80 ALA A CA 1
ATOM 629 C C . ALA A 1 80 ? -1.575 -5.418 4.549 1.00 95.00 80 ALA A C 1
ATOM 631 O O . ALA A 1 80 ? -2.468 -5.183 5.363 1.00 95.00 80 ALA A O 1
ATOM 632 N N . SER A 1 81 ? -0.656 -6.361 4.759 1.00 94.75 81 SER A N 1
ATOM 633 C CA . SER A 1 81 ? -0.647 -7.211 5.950 1.00 94.75 81 SER A CA 1
ATOM 634 C C . SER A 1 81 ? -0.315 -6.415 7.212 1.00 94.75 81 SER A C 1
ATOM 636 O O . SER A 1 81 ? -1.041 -6.522 8.197 1.00 94.75 81 SER A O 1
ATOM 638 N N . GLY A 1 82 ? 0.703 -5.550 7.174 1.00 92.25 82 GLY A N 1
ATOM 639 C CA . GLY A 1 82 ? 1.070 -4.693 8.300 1.00 92.25 82 GLY A CA 1
ATOM 640 C C . GLY A 1 82 ? -0.074 -3.770 8.716 1.00 92.25 82 GLY A C 1
ATOM 641 O O . GLY A 1 82 ? -0.391 -3.666 9.897 1.00 92.25 82 GLY A O 1
ATOM 642 N N . LEU A 1 83 ? -0.764 -3.159 7.750 1.00 92.12 83 LEU A N 1
ATOM 643 C CA . LEU A 1 83 ? -1.941 -2.336 8.027 1.00 92.12 83 LEU A CA 1
ATOM 644 C C . LEU A 1 83 ? -3.106 -3.148 8.602 1.00 92.12 83 LEU A C 1
ATOM 646 O O . LEU A 1 83 ? -3.790 -2.652 9.487 1.00 92.12 83 LEU A O 1
ATOM 650 N N . ALA A 1 84 ? -3.341 -4.372 8.127 1.00 92.44 84 ALA A N 1
ATOM 651 C CA . ALA A 1 84 ? -4.408 -5.221 8.651 1.00 92.44 84 ALA A CA 1
ATOM 652 C C . ALA A 1 84 ? -4.123 -5.736 10.074 1.00 92.44 84 ALA A C 1
ATOM 654 O O . ALA A 1 84 ? -5.065 -5.934 10.835 1.00 92.44 84 ALA A O 1
ATOM 655 N N . LEU A 1 85 ? -2.851 -5.951 10.428 1.00 90.62 85 LEU A N 1
ATOM 656 C CA . LEU A 1 85 ? -2.432 -6.443 11.747 1.00 90.62 85 LEU A CA 1
ATOM 657 C C . LEU A 1 85 ? -2.334 -5.339 12.806 1.00 90.62 85 LEU A C 1
ATOM 659 O O . LEU A 1 85 ? -2.575 -5.599 13.981 1.00 90.62 85 LEU A O 1
ATOM 663 N N . LEU A 1 86 ? -1.934 -4.129 12.406 1.00 86.19 86 LEU A N 1
ATOM 664 C CA . LEU A 1 86 ? -1.661 -3.015 13.322 1.00 86.19 86 LEU A CA 1
ATOM 665 C C . LEU A 1 86 ? -2.858 -2.071 13.532 1.00 86.19 86 LEU A C 1
ATOM 667 O O . LEU A 1 86 ? -2.737 -1.116 14.302 1.00 86.19 86 LEU A O 1
ATOM 671 N N . CYS A 1 87 ? -3.974 -2.295 12.833 1.00 74.38 87 CYS A N 1
ATOM 672 C CA . CYS A 1 87 ? -5.215 -1.519 12.956 1.00 74.38 87 CYS A CA 1
ATOM 673 C C . CYS A 1 87 ? -6.326 -2.334 13.611 1.00 74.38 87 CYS A C 1
ATOM 675 O O . CYS A 1 87 ? -7.179 -1.694 14.265 1.00 74.38 87 CYS A O 1
#

Solvent-accessible surface area (backbone atoms only — not comparable to full-atom values): 5011 Å² total; per-residue (Å²): 139,80,80,83,68,75,56,55,54,60,54,50,57,57,31,59,77,41,93,63,14,45,58,52,49,25,53,51,50,22,66,76,37,59,74,61,24,71,62,54,49,38,48,78,44,80,45,71,70,37,45,43,65,45,72,71,93,46,81,91,44,40,41,99,82,78,40,75,25,68,67,53,52,51,52,52,50,52,54,26,49,50,48,14,74,71,61

Radius of gyration: 13.69 Å; Cα contacts (8 Å, |Δi|>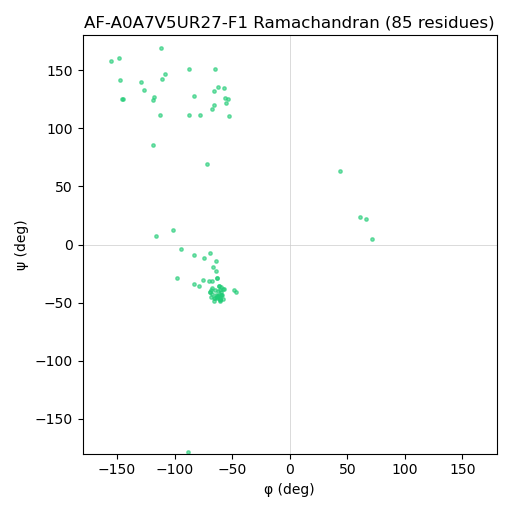4): 110; chains: 1; bounding box: 25×25×48 Å

pLDDT: mean 87.39, std 12.68, range [31.81, 95.81]